Protein AF-A0A838IKC4-F1 (afdb_monomer)

Mean predicted aligned error: 15.36 Å

Solvent-accessible surface area (backbone atoms only — 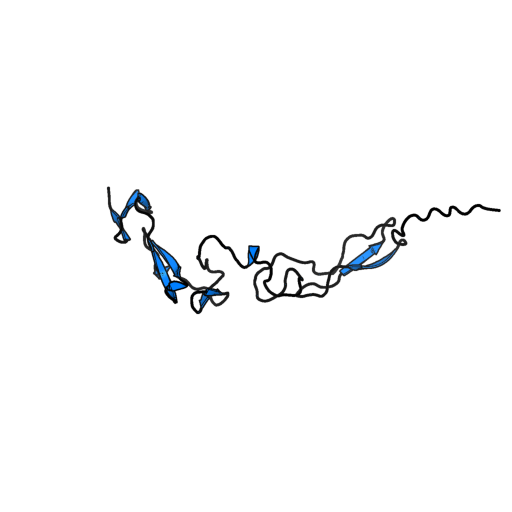not comparable to full-atom values): 8363 Å² total; per-residue (Å²): 136,81,83,73,84,83,68,91,71,73,85,56,44,57,74,71,40,73,45,80,33,80,44,72,32,56,70,20,31,56,13,41,20,43,19,53,94,32,36,74,51,68,67,44,90,36,39,68,65,38,80,46,80,53,77,76,47,14,38,49,37,79,72,46,55,41,66,51,51,74,68,59,44,72,80,86,59,73,59,45,80,55,71,19,10,73,53,96,24,37,72,42,81,53,78,59,41,78,32,64,87,43,48,46,75,20,20,47,31,28,48,29,53,90,72,60,37,72,38,63,47,66,56,57,78,68,42,77,31,94,80,86,26,26,22,44,100,80,53,44,69,45,84,129

Sequence (144 aa):
MVIEDDTPTDPLCEEGDTRPCGTEVGECELGQQSCIEGAWGSCEGGISPQPELCNGLDDSCSGEADDDVTLCADLSSSVCNGVLACVEGQCVRSEPLDCSHLDSPCSAGLCSDKAEACVAAVRADGEACDDDDFCTIDTFCEAG

Radius of gyration: 27.54 Å; Cα contacts (8 Å, |Δi|>4): 297; chains: 1; bounding box: 61×41×81 Å

Secondary structure (DSSP, 8-state):
-----------PPPTT-EEEES--STT-B-EEEEEETTEE---BSSB-------SSS-SS-SSSTT--HHHH--TTS----SSSEEETTEEESSS---GGGG-BTTEEEEEETTTTEEEEEEPPTT-B-TTSSEE-TTSSEE--

pLDDT: mean 74.12, std 14.87, range [43.5, 96.38]

Structure (mmCIF, N/CA/C/O backbone):
data_AF-A0A838IKC4-F1
#
_entry.id   AF-A0A838IKC4-F1
#
loop_
_atom_site.group_PDB
_atom_site.id
_atom_site.type_symbol
_atom_site.label_atom_id
_atom_site.label_alt_id
_atom_site.label_comp_id
_atom_site.label_asym_id
_atom_site.label_entity_id
_atom_site.label_seq_id
_atom_site.pdbx_PDB_ins_code
_atom_site.Cartn_x
_atom_site.Cartn_y
_atom_site.Cartn_z
_atom_site.occupancy
_atom_site.B_iso_or_equiv
_atom_site.auth_seq_id
_atom_site.auth_comp_id
_atom_site.auth_asym_id
_atom_site.auth_atom_id
_atom_site.pdbx_PDB_model_num
ATOM 1 N N . MET A 1 1 ? -27.841 25.064 50.532 1.00 43.50 1 MET A N 1
ATOM 2 C CA . MET A 1 1 ? -27.884 25.307 49.080 1.00 43.50 1 MET A CA 1
ATOM 3 C C . MET A 1 1 ? -26.451 25.188 48.610 1.00 43.50 1 MET A C 1
ATOM 5 O O . MET A 1 1 ? -25.712 26.159 48.685 1.00 43.50 1 MET A O 1
ATOM 9 N N . VAL A 1 2 ? -26.021 23.957 48.343 1.00 46.97 2 VAL A N 1
ATOM 10 C CA . VAL A 1 2 ? -24.731 23.725 47.694 1.00 46.97 2 VAL A CA 1
ATOM 11 C C . VAL A 1 2 ? -24.954 24.040 46.221 1.00 46.97 2 VAL A C 1
ATOM 13 O O . VAL A 1 2 ? -25.936 23.588 45.639 1.00 46.97 2 VAL A O 1
ATOM 16 N N . ILE A 1 3 ? -24.144 24.949 45.693 1.00 56.81 3 ILE A N 1
ATOM 17 C CA . ILE A 1 3 ? -24.045 25.202 44.262 1.00 56.81 3 ILE A CA 1
ATOM 18 C C . ILE A 1 3 ? -23.144 24.057 43.804 1.00 56.81 3 ILE A C 1
ATOM 20 O O . ILE A 1 3 ? -21.942 24.100 44.061 1.00 56.81 3 ILE A O 1
ATOM 24 N N . GLU A 1 4 ? -23.739 22.970 43.322 1.00 53.75 4 GLU A N 1
ATOM 25 C CA . GLU A 1 4 ? -22.964 21.923 42.663 1.00 53.75 4 GLU A CA 1
ATOM 26 C C . GLU A 1 4 ? -22.518 22.510 41.325 1.00 53.75 4 GLU A C 1
ATOM 28 O O . GLU A 1 4 ? -23.296 23.156 40.625 1.00 53.75 4 GLU A O 1
ATOM 33 N N . ASP A 1 5 ? -21.214 22.438 41.095 1.00 54.38 5 ASP A N 1
ATOM 34 C CA . ASP A 1 5 ? -20.483 23.063 40.003 1.00 54.38 5 ASP A CA 1
ATOM 35 C C . ASP A 1 5 ? -20.935 22.457 38.664 1.00 54.38 5 ASP A C 1
ATOM 37 O O . ASP A 1 5 ? -20.351 21.507 38.160 1.00 54.38 5 ASP A O 1
ATOM 41 N N . ASP A 1 6 ? -22.028 22.989 38.112 1.00 60.69 6 ASP A N 1
AT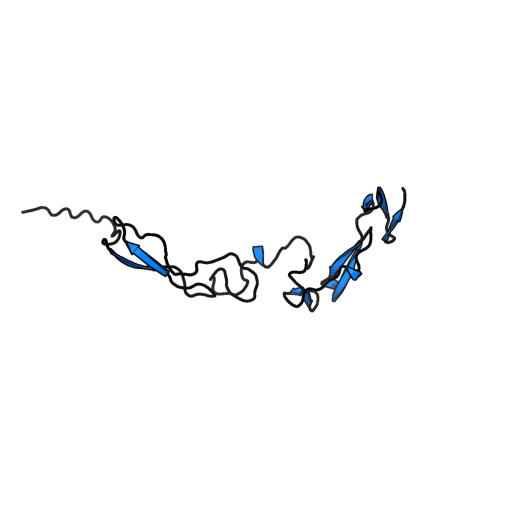OM 42 C CA . ASP A 1 6 ? -22.472 22.786 36.731 1.00 60.69 6 ASP A CA 1
ATOM 43 C C . ASP A 1 6 ? -21.498 23.506 35.778 1.00 60.69 6 ASP A C 1
ATOM 45 O O . ASP A 1 6 ? -21.836 24.494 35.116 1.00 60.69 6 ASP A O 1
ATOM 49 N N . THR A 1 7 ? -20.251 23.039 35.712 1.00 54.28 7 THR A N 1
ATOM 50 C CA . THR A 1 7 ? -19.428 23.258 34.526 1.00 54.28 7 THR A CA 1
ATOM 51 C C . THR A 1 7 ? -19.719 22.117 33.544 1.00 54.28 7 THR A C 1
ATOM 53 O O . THR A 1 7 ? -19.401 20.964 33.823 1.00 54.28 7 THR A O 1
ATOM 56 N N . PRO A 1 8 ? -20.350 22.380 32.381 1.00 60.25 8 PRO A N 1
ATOM 57 C CA . PRO A 1 8 ? -20.515 21.380 31.331 1.00 60.25 8 PRO A CA 1
ATOM 58 C C . PRO A 1 8 ? -19.171 21.193 30.613 1.00 60.25 8 PRO A C 1
ATOM 60 O O . PRO A 1 8 ? -18.986 21.626 29.476 1.00 60.25 8 PRO A O 1
ATOM 63 N N . THR A 1 9 ? -18.188 20.618 31.303 1.00 54.62 9 THR A N 1
ATOM 64 C CA . THR A 1 9 ? -16.935 20.169 30.698 1.00 54.62 9 THR A CA 1
ATOM 65 C C . THR A 1 9 ? -17.171 18.771 30.148 1.00 54.62 9 THR A C 1
ATOM 67 O O . THR A 1 9 ? -17.190 17.808 30.904 1.00 54.62 9 THR A O 1
ATOM 70 N N . ASP A 1 10 ? -17.466 18.735 28.848 1.00 54.41 10 ASP A N 1
ATOM 71 C CA . ASP A 1 10 ? -17.277 17.641 27.885 1.00 54.41 10 ASP A CA 1
ATOM 72 C C . ASP A 1 10 ? -16.866 16.286 28.510 1.00 54.41 10 ASP A C 1
ATOM 74 O O . ASP A 1 10 ? -15.768 16.218 29.069 1.00 54.41 10 ASP A O 1
ATOM 78 N N . PRO A 1 11 ? -17.698 15.220 28.455 1.00 61.47 11 PRO A N 1
ATOM 79 C CA . PRO A 1 11 ? -17.413 13.954 29.125 1.00 61.47 11 PRO A CA 1
ATOM 80 C C . PRO A 1 11 ? -16.274 13.208 28.417 1.00 61.47 11 PRO A C 1
ATOM 82 O O . PRO A 1 11 ? -16.460 12.278 27.633 1.00 61.47 11 PRO A O 1
ATOM 85 N N . LEU A 1 12 ? -15.061 13.640 28.732 1.00 74.06 12 LEU A N 1
ATOM 86 C CA . LEU A 1 12 ? -13.905 12.788 28.918 1.00 74.06 12 LEU A CA 1
ATOM 87 C C . LEU A 1 12 ? -14.331 11.676 29.904 1.00 74.06 12 LEU A C 1
ATOM 89 O O . LEU A 1 12 ? -14.943 11.956 30.931 1.00 74.06 12 LEU A O 1
ATOM 93 N N . CYS A 1 13 ? -14.165 10.428 29.476 1.00 86.75 13 CYS A N 1
ATOM 94 C CA . CYS A 1 13 ? -14.808 9.205 29.984 1.00 86.75 13 CYS A CA 1
ATOM 95 C C . CYS A 1 13 ? -14.659 8.943 31.499 1.00 86.75 13 CYS A C 1
ATOM 97 O O . CYS A 1 13 ? -13.812 9.552 32.154 1.00 86.75 13 CYS A O 1
ATOM 99 N N . GLU A 1 14 ? -15.447 8.016 32.072 1.00 89.31 14 GLU A N 1
ATOM 100 C CA . GLU A 1 14 ? -15.269 7.610 33.476 1.00 89.31 14 GLU A CA 1
ATOM 101 C C . GLU A 1 14 ? -14.130 6.589 33.619 1.00 89.31 14 GLU A C 1
ATOM 103 O O . GLU A 1 14 ? -13.940 5.724 32.767 1.00 89.31 14 GLU A O 1
ATOM 108 N N . GLU A 1 15 ? -13.354 6.678 34.706 1.00 88.88 15 GLU A N 1
ATOM 109 C CA . GLU A 1 15 ? -12.198 5.802 34.944 1.00 88.88 15 GLU A CA 1
ATOM 110 C C . GLU A 1 15 ? -12.589 4.317 34.901 1.00 88.88 15 GLU A C 1
ATOM 112 O O . GLU A 1 15 ? -13.442 3.859 35.667 1.00 88.88 15 GLU A O 1
ATOM 117 N N . GLY A 1 16 ? -11.918 3.549 34.038 1.00 88.50 16 GLY A N 1
ATOM 118 C CA . GLY A 1 16 ? -12.207 2.130 33.833 1.00 88.50 16 GLY A CA 1
ATOM 119 C C . GLY A 1 16 ? -13.333 1.832 32.837 1.00 88.50 16 GLY A C 1
ATOM 120 O O . GLY A 1 16 ? -13.573 0.655 32.555 1.00 88.50 16 GLY A O 1
ATOM 121 N N . ASP A 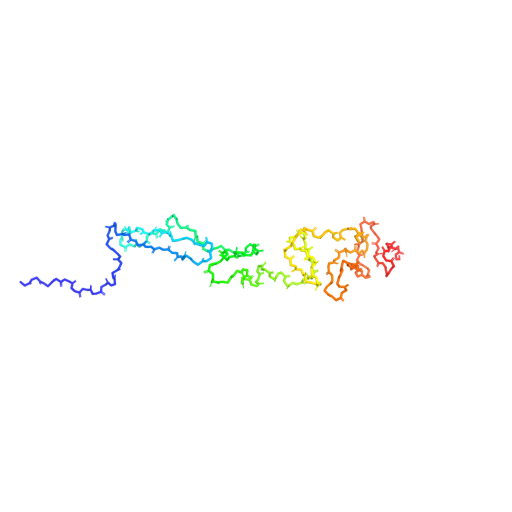1 17 ? -13.983 2.849 32.261 1.00 93.44 17 ASP A N 1
ATOM 122 C CA . ASP A 1 17 ? -14.871 2.649 31.117 1.00 93.44 17 ASP A CA 1
ATOM 123 C C . ASP A 1 17 ? -14.109 2.024 29.947 1.00 93.44 17 ASP A C 1
ATOM 125 O O . ASP A 1 17 ? -12.922 2.284 29.731 1.00 93.44 17 ASP A O 1
ATOM 129 N N . THR A 1 18 ? -14.817 1.224 29.148 1.00 94.12 18 THR A N 1
ATOM 130 C CA . THR A 1 18 ? -14.280 0.638 27.917 1.00 94.12 18 THR A CA 1
ATOM 131 C C . THR A 1 18 ? -15.163 0.975 26.727 1.00 94.12 18 THR A C 1
ATOM 133 O O . THR A 1 18 ? -16.387 1.071 26.844 1.00 94.12 18 THR A O 1
ATOM 136 N N . ARG A 1 19 ? -14.546 1.142 25.557 1.00 93.50 19 ARG A N 1
ATOM 137 C CA . ARG A 1 19 ? -15.266 1.320 24.291 1.00 93.50 19 ARG A CA 1
ATOM 138 C C . ARG A 1 19 ? -14.547 0.629 23.133 1.00 93.50 19 ARG A C 1
ATOM 140 O O . ARG A 1 19 ? -13.324 0.479 23.200 1.00 93.50 19 ARG A O 1
ATOM 147 N N . PRO A 1 20 ? -15.267 0.246 22.065 1.00 94.88 20 PRO A N 1
ATOM 148 C CA . PRO A 1 20 ? -14.629 -0.208 20.837 1.00 94.88 20 PRO A CA 1
ATOM 149 C C . PRO A 1 20 ? -13.859 0.934 20.160 1.00 94.88 20 PRO A C 1
ATOM 151 O O . PRO A 1 20 ? -14.217 2.109 20.282 1.00 94.88 20 PRO A O 1
ATOM 154 N N . CYS A 1 21 ? -12.810 0.579 19.430 1.00 94.06 21 CYS A N 1
ATOM 155 C CA . CYS A 1 21 ? -11.987 1.487 18.635 1.00 94.06 21 CYS A CA 1
ATOM 156 C C . CYS A 1 21 ? -11.534 0.799 17.343 1.00 94.06 21 CYS A C 1
ATOM 158 O O . CYS A 1 21 ? -11.465 -0.425 17.291 1.00 94.06 21 CYS A O 1
ATOM 160 N N . GLY A 1 22 ? -11.199 1.581 16.315 1.00 92.31 22 GLY A N 1
ATOM 161 C CA . GLY A 1 22 ? -10.847 1.051 14.993 1.00 92.31 22 GLY A CA 1
ATOM 162 C C . GLY A 1 22 ? -12.066 0.858 14.086 1.00 92.31 22 GLY A C 1
ATOM 163 O O . GLY A 1 22 ? -13.074 1.549 14.247 1.00 92.31 22 GLY A O 1
ATOM 164 N N . THR A 1 23 ? -11.953 -0.058 13.124 1.00 94.00 23 THR A N 1
ATOM 165 C CA . THR A 1 23 ? -12.976 -0.395 12.121 1.00 94.00 23 THR A CA 1
ATOM 166 C C . THR A 1 23 ? -12.978 -1.910 11.869 1.00 94.00 23 THR A C 1
ATOM 168 O O . THR A 1 23 ? -11.986 -2.564 12.162 1.00 94.00 23 THR A O 1
ATOM 171 N N . GLU A 1 24 ? -14.081 -2.462 11.359 1.00 94.31 24 GLU A N 1
ATOM 172 C CA . GLU A 1 24 ? -14.192 -3.871 10.901 1.00 94.31 24 GLU A CA 1
ATOM 173 C C . GLU A 1 24 ? -14.314 -3.948 9.373 1.00 94.31 24 GLU A C 1
ATOM 175 O O . GLU A 1 24 ? -14.940 -4.849 8.816 1.00 94.31 24 GLU A O 1
ATOM 180 N N . VAL A 1 25 ? -13.834 -2.909 8.696 1.00 95.06 25 VAL A N 1
ATOM 181 C CA . VAL A 1 25 ? -13.831 -2.815 7.240 1.00 95.06 25 VAL A CA 1
ATOM 182 C C . VAL A 1 25 ? -12.534 -3.436 6.730 1.00 95.06 25 VAL A C 1
ATOM 184 O O . VAL A 1 25 ? -11.476 -3.163 7.293 1.00 95.06 25 VAL A O 1
ATOM 187 N N . GLY A 1 26 ? -12.626 -4.274 5.698 1.00 93.00 26 GLY A N 1
ATOM 188 C CA . GLY A 1 26 ? -11.460 -4.944 5.130 1.00 93.00 26 GLY A CA 1
ATOM 189 C C . GLY A 1 26 ? -10.799 -5.912 6.109 1.00 93.00 26 GLY A C 1
ATOM 190 O O . GLY A 1 26 ? -11.478 -6.725 6.739 1.00 93.00 26 GLY A O 1
ATOM 191 N N . GLU A 1 27 ? -9.479 -5.799 6.237 1.00 94.31 27 GLU A N 1
ATOM 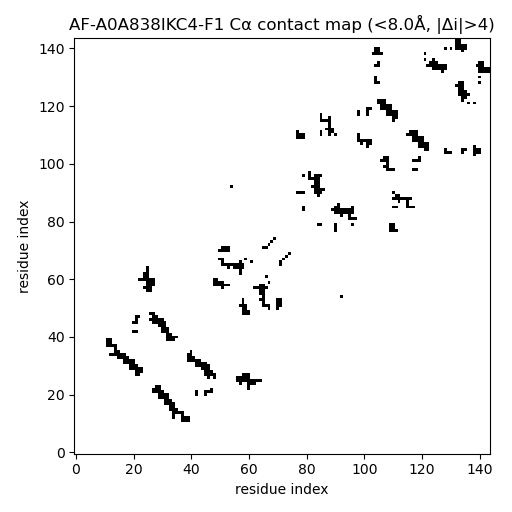192 C CA . GLU A 1 27 ? -8.648 -6.619 7.130 1.00 94.31 27 GLU A CA 1
ATOM 193 C C . GLU A 1 27 ? -8.515 -6.032 8.545 1.00 94.31 27 GLU A C 1
ATOM 195 O O . GLU A 1 27 ? -7.835 -6.602 9.403 1.00 94.31 27 GLU A O 1
ATOM 200 N N . CYS A 1 28 ? -9.152 -4.890 8.820 1.00 95.69 28 CYS A N 1
ATOM 201 C CA . CYS A 1 28 ? -9.153 -4.320 10.159 1.00 95.69 28 CYS A CA 1
ATOM 202 C C . CYS A 1 28 ? -10.070 -5.078 11.118 1.00 95.69 28 CYS A C 1
ATOM 204 O O . CYS A 1 28 ? -11.139 -5.574 10.764 1.00 95.69 28 CYS A O 1
ATOM 206 N N . GLU A 1 29 ? -9.683 -5.053 12.391 1.00 96.00 29 GLU A N 1
ATOM 207 C CA . GLU A 1 29 ? -10.459 -5.603 13.497 1.00 96.00 29 GLU A CA 1
ATOM 208 C C . GLU A 1 29 ? -10.660 -4.535 14.573 1.00 96.00 29 GLU A C 1
ATOM 210 O O . GLU A 1 29 ? -9.750 -3.751 14.875 1.00 96.00 29 GLU A O 1
ATOM 215 N N . LEU A 1 30 ? -11.835 -4.533 15.209 1.00 95.75 30 LEU A N 1
ATOM 216 C CA . LEU A 1 30 ? -12.079 -3.665 16.358 1.00 95.75 30 LEU A CA 1
ATOM 217 C C . LEU A 1 30 ? -11.176 -4.044 17.529 1.00 95.75 30 LEU A C 1
ATOM 219 O O . LEU A 1 30 ? -11.132 -5.191 17.970 1.00 95.75 30 LEU A O 1
ATOM 223 N N . GLY A 1 31 ? -10.531 -3.031 18.094 1.00 95.94 31 GLY A N 1
ATOM 224 C CA . GLY A 1 31 ? -9.889 -3.119 19.395 1.00 95.94 31 GLY A CA 1
ATOM 225 C C . GLY A 1 31 ? -10.774 -2.563 20.505 1.00 95.94 31 GLY A C 1
ATOM 226 O O . GLY A 1 31 ? -11.928 -2.169 20.301 1.00 95.94 31 GLY A O 1
ATOM 227 N N . GLN A 1 32 ? -10.196 -2.463 21.697 1.00 96.38 32 GLN A N 1
ATOM 228 C CA . GLN A 1 32 ? -10.807 -1.825 22.854 1.00 96.38 32 GLN A CA 1
ATOM 229 C C . GLN A 1 32 ? -9.902 -0.716 23.401 1.00 96.38 32 GLN A C 1
ATOM 231 O O . GLN A 1 32 ? -8.687 -0.873 23.500 1.00 96.38 32 GLN A O 1
ATOM 236 N N . GLN A 1 33 ? -10.504 0.415 23.760 1.00 95.81 33 GLN A N 1
ATOM 237 C CA . GLN A 1 33 ? -9.863 1.477 24.534 1.00 95.81 33 GLN A CA 1
ATOM 238 C C . GLN A 1 33 ? -10.395 1.449 25.959 1.00 95.81 33 GLN A C 1
ATOM 240 O O . GLN A 1 33 ? -11.603 1.314 26.158 1.00 95.81 33 GLN A O 1
ATOM 245 N N . SER A 1 34 ? -9.499 1.645 26.922 1.00 94.62 34 SER A N 1
ATOM 246 C CA . SER A 1 34 ? -9.847 1.875 28.325 1.00 94.62 34 SER A CA 1
ATOM 247 C C . SER A 1 34 ? -9.707 3.354 28.664 1.00 94.62 34 SER A C 1
ATOM 249 O O . SER A 1 34 ? -8.805 4.025 28.154 1.00 94.62 34 SER A O 1
ATOM 251 N N . CYS A 1 35 ? -10.589 3.862 29.515 1.00 93.69 35 CYS A N 1
ATOM 252 C CA . CYS A 1 35 ? -10.466 5.203 30.058 1.00 93.69 35 CYS A CA 1
ATOM 253 C C . CYS A 1 35 ? -9.455 5.226 31.204 1.00 93.69 35 CYS A C 1
ATOM 255 O O . CYS A 1 35 ? -9.614 4.486 32.177 1.00 93.69 35 CYS A O 1
ATOM 257 N N . ILE A 1 36 ? -8.432 6.068 31.070 1.00 91.25 36 ILE A N 1
ATOM 258 C CA . ILE A 1 36 ? -7.359 6.249 32.046 1.00 91.25 36 ILE A CA 1
ATOM 259 C C . ILE A 1 36 ? -7.185 7.751 32.267 1.00 91.25 36 ILE A C 1
ATOM 261 O O . ILE A 1 36 ? -6.921 8.503 31.327 1.00 91.25 36 ILE A O 1
ATOM 265 N N . GLU A 1 37 ? -7.356 8.192 33.510 1.00 88.25 37 GLU A N 1
ATOM 266 C CA . GLU A 1 37 ? -7.269 9.595 33.930 1.00 88.25 37 GLU A CA 1
ATOM 267 C C . GLU A 1 37 ? -8.229 10.517 33.151 1.00 88.25 37 GLU A C 1
ATOM 269 O O . GLU A 1 37 ? -7.913 11.664 32.831 1.00 88.25 37 GLU A O 1
ATOM 274 N N . GLY A 1 38 ? -9.421 10.000 32.833 1.00 88.62 38 GLY A N 1
ATOM 275 C CA . GLY A 1 38 ? -10.454 10.703 32.066 1.00 88.62 38 GLY A CA 1
ATOM 276 C C . GLY A 1 38 ? -10.225 10.717 30.550 1.00 88.62 38 GLY A C 1
ATOM 277 O O . GLY A 1 38 ? -11.061 11.220 29.809 1.00 88.62 38 GLY A O 1
ATOM 278 N N . ALA A 1 39 ? -9.130 10.158 30.034 1.00 90.81 39 ALA A N 1
ATOM 279 C CA . ALA A 1 39 ? -8.874 10.091 28.597 1.00 90.81 39 ALA A CA 1
ATOM 280 C C . ALA A 1 39 ? -8.928 8.651 28.077 1.00 90.81 39 ALA A C 1
ATOM 282 O O . ALA A 1 39 ? -8.496 7.708 28.734 1.00 90.81 39 ALA A O 1
ATOM 283 N N . TRP A 1 40 ? -9.420 8.478 26.851 1.00 91.50 40 TRP A N 1
ATOM 284 C CA . TRP A 1 40 ? -9.344 7.189 26.170 1.00 91.50 40 TRP A CA 1
ATOM 285 C C . TRP A 1 40 ? -7.892 6.865 25.814 1.00 91.50 40 TRP A C 1
ATOM 287 O O . TRP A 1 40 ? -7.237 7.642 25.117 1.00 91.50 40 TRP A O 1
ATOM 297 N N . GLY A 1 41 ? -7.408 5.714 26.282 1.00 91.94 41 GLY A N 1
ATOM 298 C CA . GLY A 1 41 ? -6.059 5.219 26.017 1.00 91.94 41 GLY A CA 1
ATOM 299 C C . GLY A 1 41 ? -5.844 4.728 24.581 1.00 91.94 41 GLY A C 1
ATOM 300 O O . GLY A 1 41 ? -6.629 4.992 23.668 1.00 91.94 41 GLY A O 1
ATOM 301 N N . SER A 1 42 ? -4.757 3.988 24.361 1.00 93.12 42 SER A N 1
ATOM 302 C CA . SER A 1 42 ? -4.486 3.331 23.077 1.00 93.12 42 SER A CA 1
ATOM 303 C C . SER A 1 42 ? -5.547 2.285 22.739 1.00 93.12 42 SER A C 1
ATOM 305 O O . SER A 1 42 ? -6.122 1.664 23.628 1.00 93.12 42 SER A O 1
ATOM 307 N N . CYS A 1 43 ? -5.798 2.095 21.444 1.00 94.62 43 CYS A N 1
ATOM 308 C CA . CYS A 1 43 ? -6.631 1.001 20.962 1.00 94.62 43 CYS A CA 1
ATOM 309 C C . CYS A 1 43 ? -5.840 -0.306 21.065 1.00 94.62 43 CYS A C 1
ATOM 311 O O . CYS A 1 43 ? -4.810 -0.447 20.407 1.00 94.62 43 CYS A O 1
ATOM 313 N N . GLU A 1 44 ? -6.283 -1.230 21.913 1.00 95.31 44 GLU A N 1
ATOM 314 C CA . GLU A 1 44 ? -5.612 -2.510 22.139 1.00 95.31 44 GLU A CA 1
ATOM 315 C C . GLU A 1 44 ? -6.413 -3.664 21.534 1.00 95.31 44 GLU A C 1
ATOM 317 O O . GLU A 1 44 ? -7.641 -3.684 21.591 1.00 95.31 44 GLU A O 1
ATOM 322 N N . GLY A 1 45 ? -5.709 -4.641 20.962 1.00 93.88 45 GLY A N 1
ATOM 323 C CA . GLY A 1 45 ? -6.311 -5.870 20.437 1.00 93.88 45 GLY A CA 1
ATOM 324 C C . GLY A 1 45 ? -7.008 -5.750 19.080 1.00 93.88 45 GLY A C 1
ATOM 325 O O . GLY A 1 45 ? -7.495 -6.764 18.602 1.00 93.88 45 GLY A O 1
ATOM 326 N N . GLY A 1 46 ? -7.036 -4.563 18.467 1.00 94.00 46 GLY A N 1
ATOM 327 C CA . GLY A 1 46 ? -7.530 -4.365 17.101 1.00 94.00 46 GLY A CA 1
ATOM 328 C C . GLY A 1 46 ? -6.409 -4.364 16.064 1.00 94.00 46 GLY A C 1
ATOM 329 O O . GLY A 1 46 ? -5.254 -4.064 16.387 1.00 94.00 46 GLY A O 1
ATOM 330 N N . ILE A 1 47 ? -6.764 -4.648 14.812 1.00 94.56 47 ILE A N 1
ATOM 331 C CA . ILE A 1 47 ? -5.893 -4.456 13.649 1.00 94.56 47 ILE A CA 1
ATOM 332 C C . ILE A 1 47 ? -6.202 -3.072 13.086 1.00 94.56 47 ILE A C 1
ATOM 334 O O . ILE A 1 47 ? -7.328 -2.797 12.677 1.00 94.56 47 ILE A O 1
ATOM 338 N N . SER A 1 48 ? -5.222 -2.170 13.131 1.00 90.75 48 SER A N 1
ATOM 339 C CA . SER A 1 48 ? -5.380 -0.812 12.609 1.00 90.75 48 SER A CA 1
ATOM 340 C C . SER A 1 48 ? -5.117 -0.760 11.104 1.00 90.75 48 SER A C 1
ATOM 342 O O . SER A 1 48 ? -4.250 -1.514 10.653 1.00 90.75 48 SER A O 1
ATOM 344 N N . PRO A 1 49 ? -5.718 0.206 10.381 1.00 92.75 49 PRO A N 1
ATOM 345 C CA . PRO A 1 49 ? -5.422 0.463 8.975 1.00 92.75 49 PRO A CA 1
ATOM 346 C C . PRO A 1 49 ? -3.922 0.470 8.695 1.00 92.75 49 PRO A C 1
ATOM 348 O O . PRO A 1 49 ? -3.162 1.160 9.387 1.00 92.75 49 PRO A O 1
ATOM 351 N N . GLN A 1 50 ? -3.503 -0.314 7.712 1.00 88.75 50 GLN A N 1
ATOM 352 C CA . GLN A 1 50 ? -2.142 -0.357 7.200 1.00 88.75 50 GLN A CA 1
ATOM 353 C C . GLN A 1 50 ? -2.098 0.241 5.789 1.00 88.75 50 GLN A C 1
ATOM 355 O O . GLN A 1 50 ? -3.117 0.324 5.112 1.00 88.75 50 GLN A O 1
ATOM 360 N N . PRO A 1 51 ? -0.922 0.688 5.325 1.00 85.06 51 PRO A N 1
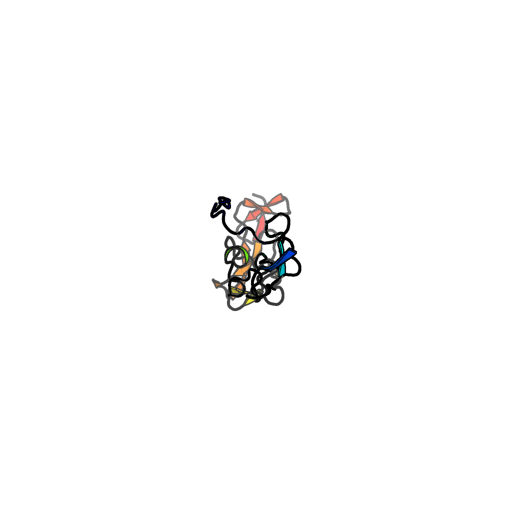ATOM 361 C CA . PRO A 1 51 ? -0.722 0.956 3.907 1.00 85.06 51 PRO A CA 1
ATOM 362 C C . PRO A 1 51 ? -1.096 -0.281 3.079 1.00 85.06 51 PRO A C 1
ATOM 364 O O . PRO A 1 51 ? -0.701 -1.386 3.455 1.00 85.06 51 PRO A O 1
ATOM 367 N N . GLU A 1 52 ? -1.796 -0.087 1.960 1.00 84.88 52 GLU A N 1
ATOM 368 C CA . GLU A 1 52 ? -2.142 -1.172 1.036 1.00 84.88 52 GLU A CA 1
ATOM 369 C C . GLU A 1 52 ? -0.900 -1.984 0.647 1.00 84.88 52 GLU A C 1
ATOM 371 O O . GLU A 1 52 ? 0.090 -1.452 0.128 1.00 84.88 52 GLU A O 1
ATOM 376 N N . LEU A 1 53 ? -0.948 -3.297 0.892 1.00 79.94 53 LEU A N 1
ATOM 377 C CA . LEU A 1 53 ? 0.046 -4.249 0.388 1.00 79.94 53 LEU A CA 1
ATOM 378 C C . LEU A 1 53 ? -0.276 -4.664 -1.049 1.00 79.94 53 LEU A C 1
ATOM 380 O O . LEU A 1 53 ? 0.537 -5.332 -1.709 1.00 79.94 53 LEU A O 1
ATOM 384 N N . CYS A 1 54 ? -1.444 -4.225 -1.525 1.00 75.75 54 CYS A N 1
ATOM 385 C CA . CYS A 1 54 ? -1.983 -4.459 -2.843 1.00 75.75 54 CYS A CA 1
ATOM 386 C C . CYS A 1 54 ? -2.108 -5.966 -3.114 1.00 75.75 54 CYS A C 1
ATOM 388 O O . CYS A 1 54 ? -1.593 -6.486 -4.110 1.00 75.75 54 CYS A O 1
ATOM 390 N N . ASN A 1 55 ? -2.648 -6.679 -2.128 1.00 73.00 55 ASN A N 1
ATOM 391 C CA . ASN A 1 55 ? -2.759 -8.132 -2.042 1.00 73.00 55 ASN A CA 1
ATOM 392 C C . ASN A 1 55 ? -4.183 -8.621 -2.393 1.00 73.00 55 ASN A C 1
ATOM 394 O O . ASN A 1 55 ? -4.466 -9.812 -2.233 1.00 73.00 55 ASN A O 1
ATOM 398 N N . GLY A 1 56 ? -5.053 -7.735 -2.895 1.00 74.94 56 GLY A N 1
ATOM 399 C CA . GLY A 1 56 ? -6.464 -8.004 -3.165 1.00 74.94 56 GLY A CA 1
ATOM 400 C C . GLY A 1 56 ? -7.343 -7.980 -1.913 1.00 74.94 56 GLY A C 1
ATOM 401 O O . GLY A 1 56 ? -8.509 -8.378 -1.985 1.00 74.94 56 GLY A O 1
ATOM 402 N N . LEU A 1 57 ? -6.782 -7.561 -0.780 1.00 85.81 57 LEU A N 1
ATOM 403 C CA . LEU A 1 57 ? -7.477 -7.286 0.467 1.00 85.81 57 LEU A CA 1
ATOM 404 C C . LEU A 1 57 ? -7.524 -5.766 0.674 1.00 85.81 57 LEU A C 1
ATOM 406 O O . LEU A 1 57 ? -6.913 -5.002 -0.062 1.00 85.81 57 LEU A O 1
ATOM 410 N N . ASP A 1 58 ? -8.321 -5.335 1.641 1.00 90.75 58 ASP A N 1
ATOM 411 C CA . ASP A 1 58 ? -8.452 -3.930 2.027 1.00 90.75 58 ASP A CA 1
ATOM 412 C C . ASP A 1 58 ? -7.646 -3.735 3.318 1.00 90.75 58 ASP A C 1
ATOM 414 O O . ASP A 1 58 ? -8.170 -3.887 4.428 1.00 90.75 58 ASP A O 1
ATOM 418 N N . ASP A 1 59 ? -6.333 -3.521 3.164 1.00 89.25 59 ASP A N 1
ATOM 419 C CA . ASP A 1 59 ? -5.400 -3.379 4.290 1.00 89.25 59 ASP A CA 1
ATOM 420 C C . ASP A 1 59 ? -5.536 -1.992 4.954 1.00 89.25 59 ASP A C 1
ATOM 422 O O . ASP A 1 59 ? -5.251 -1.836 6.147 1.00 89.25 59 ASP A O 1
ATOM 426 N N . SER A 1 60 ? -5.977 -0.982 4.196 1.00 90.94 60 SER A N 1
ATOM 427 C CA . SER A 1 60 ? -6.209 0.392 4.660 1.00 90.94 60 SER A CA 1
ATOM 428 C C . SER A 1 60 ? -7.600 0.611 5.254 1.00 90.94 60 SER A C 1
ATOM 430 O O . SER A 1 60 ? -7.855 1.633 5.904 1.00 90.94 60 SER A O 1
ATOM 432 N N . CYS A 1 61 ? -8.471 -0.384 5.122 1.00 94.25 61 CYS A N 1
ATOM 433 C CA . CYS A 1 61 ? -9.793 -0.458 5.724 1.00 94.25 61 CYS A CA 1
ATOM 434 C C . CYS A 1 61 ? -10.716 0.678 5.268 1.00 94.25 61 CYS A C 1
ATOM 436 O O . CYS A 1 61 ? -11.497 1.237 6.055 1.00 94.25 61 CYS A O 1
ATOM 438 N N . SER A 1 62 ? -10.590 1.033 3.992 1.00 91.44 62 SER A N 1
ATOM 439 C CA . SER A 1 62 ? -11.347 2.068 3.290 1.00 91.44 62 SER A CA 1
ATOM 440 C C . SER A 1 62 ? -12.714 1.560 2.808 1.00 91.44 62 SER A C 1
ATOM 442 O O . SER A 1 62 ? -13.656 2.348 2.656 1.00 91.44 62 SER A O 1
ATOM 444 N N . GLY A 1 63 ? -12.855 0.240 2.644 1.00 90.94 63 GLY A N 1
ATOM 445 C CA . GLY A 1 63 ? -14.020 -0.455 2.099 1.00 90.94 63 GLY A CA 1
ATOM 446 C C . GLY A 1 63 ? -13.817 -0.988 0.685 1.00 90.94 63 GLY A C 1
ATOM 447 O O . GLY A 1 63 ? -14.708 -1.670 0.168 1.00 90.94 63 GLY A O 1
ATOM 448 N N . GLU A 1 64 ? -12.679 -0.694 0.067 1.00 89.00 64 GLU A N 1
ATOM 449 C CA . GLU A 1 64 ? -12.322 -1.127 -1.276 1.00 89.00 64 GLU A CA 1
ATOM 450 C C . GLU A 1 64 ? -10.928 -1.759 -1.232 1.00 89.00 64 GLU A C 1
ATOM 452 O O . GLU A 1 64 ? -9.991 -1.171 -0.713 1.00 89.00 64 GLU A O 1
ATOM 457 N N . ALA A 1 65 ? -10.790 -2.976 -1.760 1.00 87.06 65 ALA A N 1
ATOM 458 C CA . ALA A 1 65 ? -9.485 -3.628 -1.827 1.00 87.06 65 ALA A CA 1
ATOM 459 C C . ALA A 1 65 ? -8.548 -2.873 -2.782 1.00 87.06 65 ALA A C 1
ATOM 461 O O . ALA A 1 65 ? -8.971 -2.502 -3.884 1.00 87.06 65 ALA A O 1
ATOM 462 N N . ASP A 1 66 ? -7.282 -2.720 -2.384 1.00 76.50 66 ASP A N 1
ATOM 463 C CA . ASP A 1 66 ? -6.212 -2.087 -3.161 1.00 76.50 66 ASP A CA 1
ATOM 464 C C . ASP A 1 66 ? -6.535 -0.642 -3.640 1.00 76.50 66 ASP A C 1
ATOM 466 O O . ASP A 1 66 ? -6.127 -0.236 -4.736 1.00 76.50 66 ASP A O 1
ATOM 470 N N . ASP A 1 67 ? -7.288 0.149 -2.863 1.00 80.25 67 ASP A N 1
ATOM 471 C CA . ASP A 1 67 ? -7.783 1.473 -3.287 1.00 80.25 67 ASP A CA 1
ATOM 472 C C . ASP A 1 67 ? -6.775 2.621 -3.122 1.00 80.25 67 ASP A C 1
ATOM 474 O O . ASP A 1 67 ? -6.933 3.684 -3.739 1.00 80.25 67 ASP A O 1
ATOM 478 N N . ASP A 1 68 ? -5.699 2.416 -2.359 1.00 75.25 68 ASP A N 1
ATOM 479 C CA . ASP A 1 68 ? -4.608 3.383 -2.281 1.00 75.25 68 ASP A CA 1
ATOM 480 C C . ASP A 1 68 ? -3.768 3.340 -3.565 1.00 75.25 68 ASP A C 1
ATOM 482 O O . ASP A 1 68 ? -2.756 2.646 -3.707 1.00 75.25 68 ASP A O 1
ATOM 486 N N . VAL A 1 69 ? -4.202 4.156 -4.524 1.00 64.00 69 VAL A N 1
ATOM 487 C CA . VAL A 1 69 ? -3.574 4.327 -5.838 1.00 64.00 69 VAL A CA 1
ATOM 488 C C . VAL A 1 69 ? -2.108 4.766 -5.720 1.00 64.00 69 VAL A C 1
ATOM 490 O O . VAL A 1 69 ? -1.346 4.560 -6.654 1.00 64.00 69 VAL A O 1
ATOM 493 N N . THR A 1 70 ? -1.658 5.334 -4.598 1.00 62.84 70 THR A N 1
ATOM 494 C CA . THR A 1 70 ? -0.251 5.746 -4.446 1.00 62.84 70 THR A CA 1
ATOM 495 C C . THR A 1 70 ? 0.665 4.547 -4.207 1.00 62.84 70 THR A C 1
ATOM 497 O O . THR A 1 70 ? 1.810 4.557 -4.652 1.00 62.84 70 THR A O 1
ATOM 500 N N . LEU A 1 71 ? 0.166 3.519 -3.518 1.00 60.66 71 LEU A N 1
ATOM 501 C CA . LEU A 1 71 ? 0.903 2.292 -3.196 1.00 60.66 71 LEU A CA 1
ATOM 502 C C . LEU A 1 71 ? 0.666 1.191 -4.233 1.00 60.66 71 LEU A C 1
ATOM 504 O O . LEU A 1 71 ? 1.578 0.427 -4.551 1.00 60.66 71 LEU A O 1
ATOM 508 N N . CYS A 1 72 ? -0.545 1.132 -4.791 1.00 58.31 72 CYS A N 1
ATOM 509 C CA . CYS A 1 72 ? -0.926 0.129 -5.783 1.00 58.31 72 CYS A CA 1
ATOM 510 C C . CYS A 1 72 ? -0.700 0.578 -7.224 1.00 58.31 72 CYS A C 1
ATOM 512 O O . CYS A 1 72 ? -0.606 -0.263 -8.119 1.00 58.31 72 CYS A O 1
ATOM 514 N N . ALA A 1 73 ? -0.525 1.879 -7.452 1.00 60.06 73 ALA A N 1
ATOM 515 C CA . ALA A 1 73 ? -0.102 2.426 -8.728 1.00 60.06 73 ALA A CA 1
ATOM 516 C C . ALA A 1 73 ? 1.200 3.216 -8.544 1.00 60.06 73 ALA A C 1
ATOM 518 O O . ALA A 1 73 ? 1.214 4.447 -8.549 1.00 60.06 73 ALA A O 1
ATOM 519 N N . ASP A 1 74 ? 2.315 2.487 -8.440 1.00 49.78 74 ASP A N 1
ATOM 520 C CA . ASP A 1 74 ? 3.664 3.015 -8.669 1.00 49.78 74 ASP A CA 1
ATOM 521 C C . ASP A 1 74 ? 3.743 3.593 -10.101 1.00 49.78 74 ASP A C 1
ATOM 523 O O . ASP A 1 74 ? 4.144 2.965 -11.084 1.00 49.78 74 ASP A O 1
ATOM 527 N N . LEU A 1 75 ? 3.255 4.823 -10.232 1.00 50.81 75 LEU A N 1
ATOM 528 C CA . LEU A 1 75 ? 3.105 5.579 -11.461 1.00 50.81 75 LEU A CA 1
ATOM 529 C C . LEU A 1 75 ? 4.271 6.550 -11.579 1.00 50.81 75 LEU A C 1
ATOM 531 O O . LEU A 1 75 ? 4.139 7.754 -11.367 1.00 50.81 75 LEU A O 1
ATOM 535 N N . SER A 1 76 ? 5.412 6.020 -12.011 1.00 51.00 76 SER A N 1
ATOM 536 C CA . SER A 1 76 ? 6.323 6.816 -12.839 1.00 51.00 76 SER A CA 1
ATOM 537 C C . SER A 1 76 ? 7.140 6.016 -13.851 1.00 51.00 76 SER A C 1
ATOM 539 O O . SER A 1 76 ? 7.904 6.634 -14.589 1.00 51.00 76 SER A O 1
ATOM 541 N N . SER A 1 77 ? 7.020 4.692 -13.948 1.00 50.53 77 SER A N 1
ATOM 542 C CA . SER A 1 77 ? 7.608 3.917 -15.049 1.00 50.53 77 SER A CA 1
ATOM 543 C C . SER A 1 77 ? 7.018 2.518 -15.044 1.00 50.53 77 SER A C 1
ATOM 545 O O . SER A 1 77 ? 7.022 1.870 -14.007 1.00 50.53 77 SER A O 1
ATOM 547 N N . SER A 1 78 ? 6.542 2.076 -16.202 1.00 52.50 78 SER A N 1
ATOM 548 C CA . SER A 1 78 ? 5.935 0.786 -16.551 1.00 52.50 78 SER A CA 1
ATOM 549 C C . SER A 1 78 ? 6.796 -0.455 -16.251 1.00 52.50 78 SER A C 1
ATOM 551 O O . SER A 1 78 ? 6.989 -1.313 -17.109 1.00 52.50 78 SER A O 1
ATOM 553 N N . VAL A 1 79 ? 7.362 -0.565 -15.055 1.00 52.91 79 VAL A N 1
ATOM 554 C CA . VAL A 1 79 ? 8.260 -1.649 -14.678 1.00 52.91 79 VAL A CA 1
ATOM 555 C C . VAL A 1 79 ? 7.526 -2.545 -13.693 1.00 52.91 79 VAL A C 1
ATOM 557 O O . VAL A 1 79 ? 7.403 -2.239 -12.509 1.00 52.91 79 VAL A O 1
ATOM 560 N N . CYS A 1 80 ? 7.039 -3.681 -14.191 1.00 54.94 80 CYS A N 1
ATOM 561 C CA . CYS A 1 80 ? 6.633 -4.790 -13.340 1.00 54.94 80 CYS A CA 1
ATOM 562 C C . CYS A 1 80 ? 7.903 -5.332 -12.632 1.00 54.94 80 CYS A C 1
ATOM 564 O O . CYS A 1 80 ? 8.574 -6.224 -13.140 1.00 54.94 80 CYS A O 1
ATOM 566 N N . ASN A 1 81 ? 8.286 -4.757 -11.484 1.00 52.25 81 ASN A N 1
ATOM 567 C CA . ASN A 1 81 ? 9.518 -5.088 -10.744 1.00 52.25 81 ASN A CA 1
ATOM 568 C C . ASN A 1 81 ? 9.374 -6.365 -9.888 1.00 52.25 81 ASN A C 1
ATOM 570 O O . ASN A 1 81 ? 9.602 -6.345 -8.680 1.00 52.25 81 ASN A O 1
ATOM 574 N N . GLY A 1 82 ? 8.919 -7.473 -10.479 1.00 49.59 82 GLY A N 1
ATOM 575 C CA . GLY A 1 82 ? 8.838 -8.782 -9.806 1.00 49.59 82 GLY A CA 1
ATOM 576 C C . GLY A 1 82 ? 7.769 -8.920 -8.709 1.00 49.59 82 GLY A C 1
ATOM 577 O O . GLY A 1 82 ? 7.569 -10.017 -8.195 1.00 49.59 82 GLY A O 1
ATOM 578 N N . VAL A 1 83 ? 7.057 -7.842 -8.370 1.00 55.44 83 VAL A N 1
ATOM 579 C CA . VAL A 1 83 ? 5.876 -7.844 -7.483 1.00 55.44 83 VAL A CA 1
ATOM 580 C C . VAL A 1 83 ? 4.569 -7.938 -8.290 1.00 55.44 83 VAL A C 1
ATOM 582 O O . VAL A 1 83 ? 3.546 -8.370 -7.768 1.00 55.44 83 VAL A O 1
ATOM 585 N N . LEU A 1 84 ? 4.617 -7.577 -9.576 1.00 62.31 84 LEU A N 1
ATOM 586 C CA . LEU A 1 84 ? 3.509 -7.571 -10.535 1.00 62.31 84 LEU A CA 1
ATOM 587 C C . LEU A 1 84 ? 3.879 -8.444 -11.750 1.00 62.31 84 LEU A C 1
ATOM 589 O O . LEU A 1 84 ? 5.052 -8.575 -12.096 1.00 62.31 84 LEU A O 1
ATOM 593 N N . ALA A 1 85 ? 2.880 -9.004 -12.417 1.00 65.81 85 ALA A N 1
ATOM 594 C CA . ALA A 1 85 ? 2.963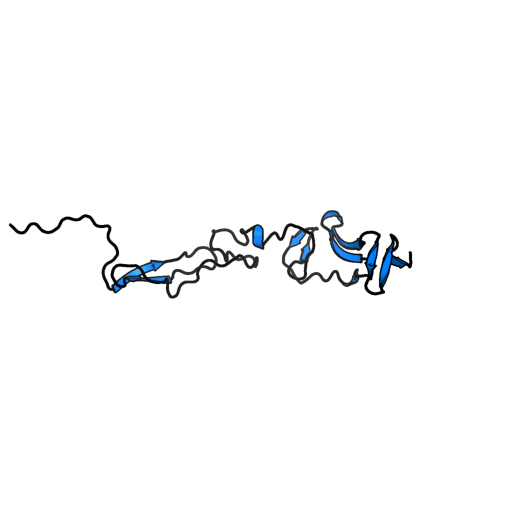 -9.778 -13.648 1.00 65.81 85 ALA A CA 1
ATOM 595 C C . ALA A 1 85 ? 2.245 -9.053 -14.800 1.00 65.81 85 ALA A C 1
ATOM 597 O O . ALA A 1 85 ? 1.269 -8.342 -14.591 1.00 65.81 85 ALA A O 1
ATOM 598 N N . CYS A 1 86 ? 2.709 -9.234 -16.035 1.00 63.28 86 CYS A N 1
ATOM 599 C CA . CYS A 1 86 ? 2.087 -8.627 -17.219 1.00 63.28 86 CYS A CA 1
ATOM 600 C C . CYS A 1 86 ? 0.923 -9.521 -17.682 1.00 63.28 86 CYS A C 1
ATOM 602 O O . CYS A 1 86 ? 1.157 -10.619 -18.191 1.00 63.28 86 CYS A O 1
ATOM 604 N N . VAL A 1 87 ? -0.324 -9.078 -17.509 1.00 65.00 87 VAL A N 1
ATOM 605 C CA . VAL A 1 87 ? -1.520 -9.760 -18.037 1.00 65.00 87 VAL A CA 1
ATOM 606 C C . VAL A 1 87 ? -2.289 -8.760 -18.884 1.00 65.00 87 VAL A C 1
ATOM 608 O O . VAL A 1 87 ? -2.623 -7.680 -18.409 1.00 65.00 87 VAL A O 1
ATOM 611 N N . GLU A 1 88 ? -2.521 -9.103 -20.154 1.00 60.34 88 GLU A N 1
ATOM 612 C CA . GLU A 1 88 ? -3.219 -8.233 -21.120 1.00 60.34 88 GLU A CA 1
ATOM 613 C C . GLU A 1 88 ? -2.606 -6.817 -21.196 1.00 60.34 88 GLU A C 1
ATOM 615 O O . GLU A 1 88 ? -3.301 -5.809 -21.279 1.00 60.34 88 GLU A O 1
ATOM 620 N N . GLY A 1 89 ? -1.270 -6.741 -21.118 1.00 55.09 89 GLY A N 1
ATOM 621 C CA . GLY A 1 89 ? -0.525 -5.483 -21.151 1.00 55.09 89 GLY A CA 1
ATOM 622 C C . GLY A 1 89 ? -0.558 -4.675 -19.845 1.00 55.09 89 GLY A C 1
ATOM 623 O O . GLY A 1 89 ? 0.143 -3.680 -19.713 1.00 55.09 89 GLY A O 1
ATOM 624 N N . GLN A 1 90 ? -1.307 -5.090 -18.832 1.00 61.19 90 GLN A N 1
ATOM 625 C CA . GLN A 1 90 ? -1.346 -4.394 -17.551 1.00 61.19 90 GLN A CA 1
ATOM 626 C C . GLN A 1 90 ? -0.430 -5.100 -16.547 1.00 61.19 90 GLN A C 1
ATOM 628 O O . GLN A 1 90 ? -0.425 -6.329 -16.460 1.00 61.19 90 GLN A O 1
ATOM 633 N N . CYS A 1 91 ? 0.346 -4.333 -15.774 1.00 65.44 91 CYS A N 1
ATOM 634 C CA . CYS A 1 91 ? 0.996 -4.883 -14.586 1.00 65.44 91 CYS A CA 1
ATOM 635 C C . CYS A 1 91 ? -0.104 -5.193 -13.555 1.00 65.44 91 CYS A C 1
ATOM 637 O O . CYS A 1 91 ? -0.661 -4.282 -12.949 1.00 65.44 91 CYS A O 1
ATOM 639 N N . VAL A 1 92 ? -0.426 -6.472 -13.372 1.00 62.75 92 VAL A N 1
ATOM 640 C CA . VAL A 1 92 ? -1.388 -6.996 -12.388 1.00 62.75 92 VAL A CA 1
ATOM 641 C C . VAL A 1 92 ? -0.679 -8.009 -11.492 1.00 62.75 92 VAL A C 1
ATOM 643 O O . VAL A 1 92 ? 0.246 -8.671 -11.942 1.00 62.75 92 VAL A O 1
ATOM 646 N N . ARG A 1 93 ? -1.056 -8.195 -10.226 1.00 61.44 93 ARG A N 1
ATOM 647 C CA . ARG A 1 93 ? -0.356 -9.188 -9.384 1.00 61.44 93 ARG A CA 1
ATOM 648 C C . ARG A 1 93 ? -0.721 -10.635 -9.770 1.00 61.44 93 ARG A C 1
ATOM 650 O O . ARG A 1 93 ? -1.823 -11.091 -9.484 1.00 61.44 93 ARG A O 1
ATOM 657 N N . SER A 1 94 ? 0.222 -11.367 -10.380 1.00 56.81 94 SER A N 1
ATOM 658 C CA . SER A 1 94 ? 0.229 -12.838 -10.533 1.00 56.81 94 SER A CA 1
ATOM 659 C C . SER A 1 94 ? 1.666 -13.389 -10.382 1.00 56.81 94 SER A C 1
ATOM 661 O O . SER A 1 94 ? 2.524 -12.664 -9.877 1.00 56.81 94 SER A O 1
ATOM 663 N N . GLU A 1 95 ? 1.935 -14.661 -10.726 1.00 57.22 95 GLU A N 1
ATOM 664 C CA . GLU A 1 95 ? 3.286 -15.255 -10.653 1.00 57.22 95 GLU A CA 1
ATOM 665 C C . GLU A 1 95 ? 4.340 -14.311 -11.274 1.00 57.22 95 GLU A C 1
ATOM 667 O O . GLU A 1 95 ? 4.108 -13.814 -12.378 1.00 57.22 95 GLU A O 1
ATOM 672 N N . PRO A 1 96 ? 5.474 -14.037 -10.591 1.00 60.25 96 PRO A N 1
ATOM 673 C CA . PRO A 1 96 ? 6.418 -12.997 -10.996 1.00 60.25 96 PRO A CA 1
ATOM 674 C C . PRO A 1 96 ? 6.835 -13.143 -12.460 1.00 60.25 96 PRO A C 1
ATOM 676 O O . PRO A 1 96 ? 7.423 -14.157 -12.845 1.00 60.25 96 PRO A O 1
ATOM 679 N N . LEU A 1 97 ? 6.540 -12.131 -13.280 1.00 63.41 97 LEU A N 1
ATOM 680 C CA . LEU A 1 97 ? 6.994 -12.121 -14.663 1.00 63.41 97 LEU A CA 1
ATOM 681 C C . LEU A 1 97 ? 8.450 -11.661 -14.715 1.00 63.41 97 LEU A C 1
ATOM 683 O O . LEU A 1 97 ? 8.749 -10.483 -14.531 1.00 63.41 97 LEU A O 1
ATOM 687 N N . ASP A 1 98 ? 9.343 -12.600 -15.003 1.00 69.69 98 ASP A N 1
ATOM 688 C CA . ASP A 1 98 ? 10.761 -12.335 -15.206 1.00 69.69 98 ASP A CA 1
ATOM 689 C C . ASP A 1 98 ? 11.041 -11.906 -16.659 1.00 69.69 98 ASP A C 1
ATOM 691 O O . ASP A 1 98 ? 11.194 -12.734 -17.566 1.00 69.69 98 ASP A O 1
ATOM 695 N N . CYS A 1 99 ? 11.103 -10.594 -16.898 1.00 73.75 99 CYS A N 1
ATOM 696 C CA . CYS A 1 99 ? 11.535 -10.053 -18.187 1.00 73.75 99 CYS A CA 1
ATOM 697 C C . CYS A 1 99 ? 13.070 -9.985 -18.330 1.00 73.75 99 CYS A C 1
ATOM 699 O O . CYS A 1 99 ? 13.534 -9.584 -19.397 1.00 73.75 99 CYS A O 1
ATOM 701 N N . SER A 1 100 ? 13.867 -10.431 -17.344 1.00 74.81 100 SER A N 1
ATOM 702 C CA . SER A 1 100 ? 15.336 -10.347 -17.411 1.00 74.81 100 SER A CA 1
ATOM 703 C C . SER A 1 100 ? 15.961 -11.194 -18.514 1.00 74.81 100 SER A C 1
ATOM 705 O O . SER A 1 100 ? 17.111 -10.997 -18.891 1.00 74.81 100 SER A O 1
ATOM 707 N N . HIS A 1 101 ? 15.196 -12.096 -19.125 1.00 79.06 101 HIS A N 1
ATOM 708 C CA . HIS A 1 101 ? 15.607 -12.771 -20.354 1.00 79.06 101 HIS A CA 1
ATOM 709 C C . HIS A 1 101 ? 15.792 -11.819 -21.558 1.00 79.06 101 HIS A C 1
ATOM 711 O O . HIS A 1 101 ? 16.376 -12.230 -22.560 1.00 79.06 101 HIS A O 1
ATOM 717 N N . LEU A 1 102 ? 15.290 -10.579 -21.478 1.00 74.38 102 LEU A N 1
ATOM 718 C CA . LEU A 1 102 ? 15.511 -9.504 -22.454 1.00 74.38 102 LEU A CA 1
ATOM 719 C C . LEU A 1 102 ? 16.524 -8.453 -21.970 1.00 74.38 102 LEU A C 1
ATOM 721 O O . LEU A 1 102 ? 16.742 -7.460 -22.671 1.00 74.38 102 LEU A O 1
ATOM 725 N N . ASP A 1 103 ? 17.135 -8.656 -20.799 1.00 77.38 103 ASP A N 1
ATOM 726 C CA . ASP A 1 103 ? 18.213 -7.791 -20.334 1.00 77.38 103 ASP A CA 1
ATOM 727 C C . ASP A 1 103 ? 19.442 -7.958 -21.239 1.00 77.38 103 ASP A C 1
ATOM 729 O O . ASP A 1 103 ? 19.858 -9.062 -21.598 1.00 77.38 103 ASP A O 1
ATOM 733 N N . SER A 1 104 ? 20.020 -6.822 -21.611 1.00 73.56 104 SER A N 1
ATOM 734 C CA . SER A 1 104 ? 21.236 -6.676 -22.409 1.00 73.56 104 SER A CA 1
ATOM 735 C C . SER A 1 104 ? 22.062 -5.533 -21.804 1.00 73.56 104 SER A C 1
ATOM 737 O O . SER A 1 104 ? 21.487 -4.678 -21.123 1.00 73.56 104 SER A O 1
ATOM 739 N N . PRO A 1 105 ? 23.377 -5.419 -22.074 1.00 77.88 105 PRO A N 1
ATOM 740 C CA . PRO A 1 105 ? 24.184 -4.300 -21.574 1.00 77.88 105 PRO A CA 1
ATOM 741 C C . PRO A 1 105 ? 23.584 -2.914 -21.875 1.00 77.88 105 PRO A C 1
ATOM 743 O O . PRO A 1 105 ? 23.754 -1.974 -21.100 1.00 77.88 105 PRO A O 1
ATOM 746 N N . CYS A 1 106 ? 22.816 -2.812 -22.966 1.00 75.94 106 CYS A N 1
ATOM 747 C CA . CYS A 1 106 ? 22.157 -1.586 -23.411 1.00 75.94 106 CYS A CA 1
ATOM 748 C C . CYS A 1 106 ? 20.628 -1.659 -23.494 1.00 75.94 106 CYS A C 1
ATOM 750 O O . CYS A 1 106 ? 20.007 -0.782 -24.094 1.00 75.94 106 CYS A O 1
ATOM 752 N N . SER A 1 107 ? 19.991 -2.661 -22.886 1.00 76.50 107 SER A N 1
ATOM 753 C CA . SER A 1 107 ? 18.530 -2.691 -22.768 1.00 76.50 107 SER A CA 1
ATOM 754 C C . SER A 1 107 ? 18.064 -3.394 -21.503 1.00 76.50 107 SER A C 1
ATOM 756 O O . SER A 1 107 ? 18.635 -4.402 -21.113 1.00 76.50 107 SER A O 1
ATOM 758 N N . ALA A 1 108 ? 16.996 -2.894 -20.890 1.00 79.38 108 ALA A N 1
ATOM 759 C CA . ALA A 1 108 ? 16.317 -3.581 -19.794 1.00 79.38 108 ALA A CA 1
ATOM 760 C C . ALA A 1 108 ? 15.033 -4.242 -20.312 1.00 79.38 108 ALA A C 1
ATOM 762 O O . ALA A 1 108 ? 14.287 -3.628 -21.082 1.00 79.38 108 ALA A O 1
ATOM 763 N N . GLY A 1 109 ? 14.760 -5.476 -19.900 1.00 75.12 109 GLY A N 1
ATOM 764 C C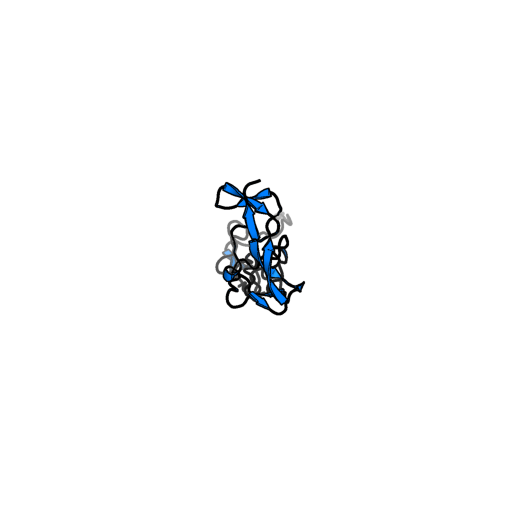A . GLY A 1 109 ? 13.496 -6.148 -20.168 1.00 75.12 109 GLY A CA 1
ATOM 765 C C . GLY A 1 109 ? 12.369 -5.540 -19.336 1.00 75.12 109 GLY A C 1
ATOM 766 O O . GLY A 1 109 ? 12.351 -5.675 -18.117 1.00 75.12 109 GLY A O 1
ATOM 767 N N . LEU A 1 110 ? 11.404 -4.892 -19.990 1.00 74.44 110 LEU A N 1
ATOM 768 C CA . LEU A 1 110 ? 10.241 -4.261 -19.357 1.00 74.44 110 LEU A CA 1
ATOM 769 C C . LEU A 1 110 ? 8.937 -4.902 -19.846 1.00 74.44 110 LEU A C 1
ATOM 771 O O . LEU A 1 110 ? 8.860 -5.365 -20.978 1.00 74.44 110 LEU A O 1
ATOM 775 N N . CYS A 1 111 ? 7.875 -4.881 -19.042 1.00 72.69 111 CYS A N 1
ATOM 776 C CA . CYS A 1 111 ? 6.526 -5.187 -19.539 1.00 72.69 111 CYS A CA 1
ATOM 777 C C . CYS A 1 111 ? 5.985 -3.972 -20.306 1.00 72.69 111 CYS A C 1
ATOM 779 O O . CYS A 1 111 ? 6.039 -2.846 -19.810 1.00 72.69 111 CYS A O 1
ATOM 781 N N . SER A 1 112 ? 5.455 -4.192 -21.512 1.00 69.69 112 SER A N 1
ATOM 782 C CA . SER A 1 112 ? 4.763 -3.154 -22.279 1.00 69.69 112 SER A CA 1
ATOM 783 C C . SER A 1 112 ? 3.287 -3.479 -22.446 1.00 69.69 112 SER A C 1
ATOM 785 O O . SER A 1 112 ? 2.915 -4.501 -23.024 1.00 69.69 112 SER A O 1
ATOM 787 N N . ASP A 1 113 ? 2.463 -2.523 -22.033 1.00 60.38 113 ASP A N 1
ATOM 788 C CA . ASP A 1 113 ? 1.022 -2.479 -22.256 1.00 60.38 113 ASP A CA 1
ATOM 789 C C . ASP A 1 113 ? 0.642 -2.418 -23.728 1.00 60.38 113 ASP A C 1
ATOM 791 O O . ASP A 1 113 ? -0.279 -3.088 -24.187 1.00 60.38 113 ASP A O 1
ATOM 795 N N . LYS A 1 114 ? 1.416 -1.664 -24.499 1.00 59.31 114 LYS A N 1
ATOM 796 C CA . LYS A 1 114 ? 1.201 -1.485 -25.930 1.00 59.31 114 LYS A CA 1
ATOM 797 C C . LYS A 1 114 ? 1.586 -2.703 -26.770 1.00 59.31 114 LYS A C 1
ATOM 799 O O . LYS A 1 114 ? 1.023 -2.886 -27.847 1.00 59.31 114 LYS A O 1
ATOM 804 N N . ALA A 1 115 ? 2.585 -3.467 -26.334 1.00 63.72 115 ALA A N 1
ATOM 805 C CA . ALA A 1 115 ? 3.085 -4.633 -27.063 1.00 63.72 115 ALA A CA 1
ATOM 806 C C . ALA A 1 115 ? 2.526 -5.964 -26.538 1.00 63.72 115 ALA A C 1
ATOM 808 O O . ALA A 1 115 ? 2.834 -7.003 -27.117 1.00 63.72 115 ALA A O 1
ATOM 809 N N . GLU A 1 116 ? 1.737 -5.928 -25.458 1.00 63.16 116 GLU A N 1
ATOM 810 C CA . GLU A 1 116 ? 1.138 -7.104 -24.815 1.00 63.16 116 GLU A CA 1
ATOM 811 C C . GLU A 1 116 ? 2.186 -8.177 -24.429 1.00 63.16 116 GLU A C 1
ATOM 813 O O . GLU A 1 116 ? 1.893 -9.373 -24.413 1.00 63.16 116 GLU A O 1
ATOM 818 N N . ALA A 1 117 ? 3.433 -7.766 -24.153 1.00 69.75 117 ALA A N 1
ATOM 819 C CA . ALA A 1 117 ? 4.577 -8.659 -23.940 1.00 69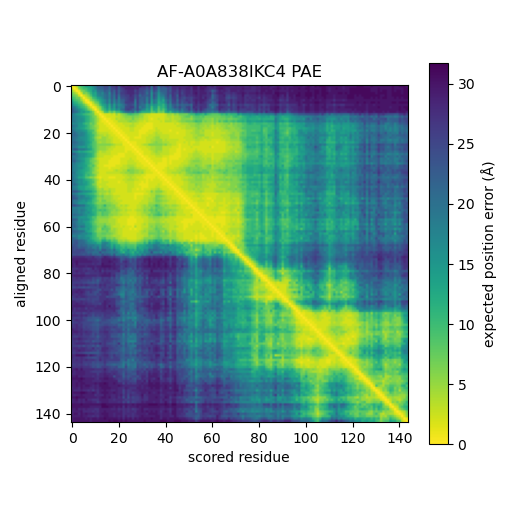.75 117 ALA A CA 1
ATOM 820 C C . ALA A 1 117 ? 5.737 -7.976 -23.187 1.00 69.75 117 ALA A C 1
ATOM 822 O O . ALA A 1 117 ? 5.781 -6.747 -23.066 1.00 69.75 117 ALA A O 1
ATOM 823 N N . CYS A 1 118 ? 6.718 -8.773 -22.733 1.00 75.69 118 CYS A N 1
ATOM 824 C CA . CYS A 1 118 ? 8.035 -8.240 -22.377 1.00 75.69 118 CYS A CA 1
ATOM 825 C C . CYS A 1 118 ? 8.679 -7.618 -23.631 1.00 75.69 118 CYS A C 1
ATOM 827 O O . CYS A 1 118 ? 8.713 -8.233 -24.700 1.00 75.69 118 CYS A O 1
ATOM 829 N N . VAL A 1 119 ? 9.208 -6.408 -23.492 1.00 78.19 119 VAL A N 1
ATOM 830 C CA . VAL A 1 119 ? 9.938 -5.668 -24.521 1.00 78.19 119 VAL A CA 1
ATOM 831 C C . VAL A 1 119 ? 11.301 -5.256 -23.983 1.00 78.19 119 VAL A C 1
ATOM 833 O O . VAL A 1 119 ? 11.446 -4.937 -22.808 1.00 78.19 119 VAL A O 1
ATOM 836 N N . ALA A 1 120 ? 12.306 -5.225 -24.851 1.00 79.94 120 ALA A N 1
ATOM 837 C CA . ALA A 1 120 ? 13.590 -4.625 -24.520 1.00 79.94 120 ALA A CA 1
ATOM 838 C C . ALA A 1 120 ? 13.469 -3.096 -24.626 1.00 79.94 120 ALA A C 1
ATOM 840 O O . ALA A 1 120 ? 13.261 -2.556 -25.716 1.00 79.94 120 ALA A O 1
ATOM 841 N N . ALA A 1 121 ? 13.586 -2.392 -23.503 1.00 76.31 121 ALA A N 1
ATOM 842 C CA . ALA A 1 121 ? 13.713 -0.943 -23.482 1.00 76.31 121 ALA A CA 1
ATOM 843 C C . ALA A 1 121 ? 15.188 -0.577 -23.649 1.00 76.31 121 ALA A C 1
ATOM 845 O O . ALA A 1 121 ? 15.996 -0.794 -22.746 1.00 76.31 121 ALA A O 1
ATOM 846 N N . VAL A 1 122 ? 15.533 -0.068 -24.831 1.00 73.69 122 VAL A N 1
ATOM 847 C CA . VAL A 1 122 ? 16.894 0.367 -25.159 1.00 73.69 122 VAL A CA 1
ATOM 848 C C . VAL A 1 122 ? 17.245 1.593 -24.311 1.00 73.69 122 VAL A C 1
ATOM 850 O O . VAL A 1 122 ? 16.448 2.531 -24.221 1.00 73.69 122 VAL A O 1
ATOM 853 N N . ARG A 1 123 ? 18.419 1.563 -23.673 1.00 70.81 123 ARG A N 1
ATOM 854 C CA . ARG A 1 123 ? 19.001 2.703 -22.948 1.00 70.81 123 ARG A CA 1
ATOM 855 C C . ARG A 1 123 ? 19.245 3.870 -23.909 1.00 70.81 123 ARG A C 1
ATOM 857 O O . ARG A 1 123 ? 19.406 3.661 -25.111 1.00 70.81 123 ARG A O 1
ATOM 864 N N . ALA A 1 124 ? 19.238 5.101 -23.404 1.00 65.69 124 ALA A N 1
ATOM 865 C CA . ALA A 1 124 ? 19.452 6.266 -24.259 1.00 65.69 124 ALA A CA 1
ATOM 866 C C . ALA A 1 124 ? 20.890 6.290 -24.809 1.00 65.69 124 ALA A C 1
ATOM 868 O O . ALA A 1 124 ? 21.828 5.861 -24.133 1.00 65.69 124 ALA A O 1
ATOM 869 N N . ASP A 1 125 ? 21.066 6.824 -26.023 1.00 62.41 125 ASP A N 1
ATOM 870 C CA . ASP A 1 125 ? 22.393 6.980 -26.624 1.00 62.41 125 ASP A CA 1
ATOM 871 C C . ASP A 1 125 ? 23.316 7.770 -25.675 1.00 62.41 125 ASP A C 1
ATOM 873 O O . ASP A 1 125 ? 22.993 8.892 -25.267 1.00 62.41 125 ASP A O 1
ATOM 877 N N . GLY A 1 126 ? 24.471 7.194 -25.326 1.00 62.50 126 GLY A N 1
ATOM 878 C CA . GLY A 1 126 ? 25.436 7.818 -24.412 1.00 62.50 126 GLY A CA 1
ATOM 879 C C . GLY A 1 126 ? 25.247 7.514 -22.919 1.00 62.50 126 GLY A C 1
ATOM 880 O O . GLY A 1 126 ? 25.994 8.060 -22.104 1.00 62.50 126 GLY A O 1
ATOM 881 N N . GLU A 1 127 ? 24.305 6.649 -22.530 1.00 67.25 127 GLU A N 1
ATOM 882 C CA . GLU A 1 127 ? 24.326 6.052 -21.189 1.00 67.25 127 GLU A CA 1
ATOM 883 C C . GLU A 1 127 ? 25.480 5.050 -21.069 1.00 67.25 127 GLU A C 1
ATOM 885 O O . GLU A 1 127 ? 25.761 4.288 -21.998 1.00 67.25 127 GLU A O 1
ATOM 890 N N . ALA A 1 128 ? 26.161 5.077 -19.920 1.00 60.91 128 ALA A N 1
ATOM 891 C CA . ALA A 1 128 ? 27.226 4.133 -19.614 1.00 60.91 128 ALA A CA 1
ATOM 892 C C . ALA A 1 128 ? 26.638 2.723 -19.467 1.00 60.91 128 ALA A C 1
ATOM 894 O O . ALA A 1 128 ? 25.650 2.519 -18.749 1.00 60.91 128 ALA A O 1
ATOM 895 N N . CYS A 1 129 ? 27.245 1.757 -20.149 1.00 68.31 129 CYS A N 1
ATOM 896 C CA . CYS A 1 129 ? 26.978 0.345 -19.920 1.00 68.31 129 CYS A CA 1
ATOM 897 C C . CYS A 1 129 ? 28.012 -0.255 -18.952 1.00 68.31 129 CYS A C 1
ATOM 899 O O . CYS A 1 129 ? 28.953 0.420 -18.531 1.00 68.31 129 CYS A O 1
ATOM 901 N N . ASP A 1 130 ? 27.832 -1.525 -18.585 1.00 64.25 130 ASP A N 1
ATOM 902 C CA . ASP A 1 130 ? 28.666 -2.205 -17.578 1.00 64.25 130 ASP A CA 1
ATOM 903 C C . ASP A 1 130 ? 30.130 -2.431 -18.029 1.00 64.25 130 ASP A C 1
ATOM 905 O O . ASP A 1 130 ? 30.961 -2.850 -17.223 1.00 64.25 130 ASP A O 1
ATOM 909 N N . ASP A 1 131 ? 30.449 -2.099 -19.288 1.00 63.56 131 ASP A N 1
ATOM 910 C CA . ASP A 1 131 ? 31.740 -2.329 -19.948 1.00 63.56 131 ASP A CA 1
ATOM 911 C C . ASP A 1 131 ? 32.558 -1.033 -20.184 1.00 63.56 131 ASP A C 1
ATOM 913 O O . ASP A 1 131 ? 33.468 -1.023 -21.010 1.00 63.56 131 ASP A O 1
ATOM 917 N N . ASP A 1 132 ? 32.244 0.067 -19.479 1.00 66.56 132 ASP A N 1
ATOM 918 C CA . ASP A 1 132 ? 32.873 1.403 -19.630 1.00 66.56 132 ASP A CA 1
ATOM 919 C C . ASP A 1 132 ? 32.691 2.062 -21.026 1.00 66.56 132 ASP A C 1
ATOM 921 O O . ASP A 1 132 ? 33.270 3.116 -21.303 1.00 66.56 132 ASP A O 1
ATOM 925 N N . ASP A 1 133 ? 31.838 1.486 -21.879 1.00 70.50 133 ASP A N 1
ATOM 926 C CA . ASP A 1 133 ? 31.456 1.984 -23.206 1.00 70.50 133 ASP A CA 1
ATOM 927 C C . ASP A 1 133 ? 30.042 2.616 -23.202 1.00 70.50 133 ASP A C 1
ATOM 929 O O . ASP A 1 133 ? 29.294 2.545 -22.218 1.00 70.50 133 ASP A O 1
ATOM 933 N N . PHE A 1 134 ? 29.665 3.262 -24.311 1.00 74.00 134 PHE A N 1
ATOM 934 C CA . PHE A 1 134 ? 28.365 3.920 -24.466 1.00 74.00 134 PHE A CA 1
ATOM 935 C C . PHE A 1 134 ? 27.376 3.056 -25.245 1.00 74.00 134 PHE A C 1
ATOM 937 O O . PHE A 1 134 ? 27.735 2.388 -26.217 1.00 74.00 134 PHE A O 1
ATOM 944 N N . CYS A 1 135 ? 26.103 3.127 -24.861 1.00 70.38 135 CYS A N 1
ATOM 945 C CA . CYS A 1 135 ? 25.041 2.523 -25.652 1.00 70.38 135 CYS A CA 1
ATOM 946 C C . CYS A 1 135 ? 24.841 3.266 -26.976 1.00 70.38 135 CYS A C 1
ATOM 948 O O . CYS A 1 135 ? 24.674 4.489 -26.988 1.00 70.38 135 CYS A O 1
ATOM 950 N N . THR A 1 136 ? 24.846 2.506 -28.072 1.00 69.88 136 THR A N 1
ATOM 951 C CA . THR A 1 136 ? 24.410 2.931 -29.405 1.00 69.88 136 THR A CA 1
ATOM 952 C C . THR A 1 136 ? 23.145 2.152 -29.785 1.00 69.88 136 THR A C 1
ATOM 954 O O . THR A 1 136 ? 22.837 1.112 -29.195 1.00 69.88 136 THR A O 1
ATOM 957 N N . ILE A 1 137 ? 22.379 2.661 -3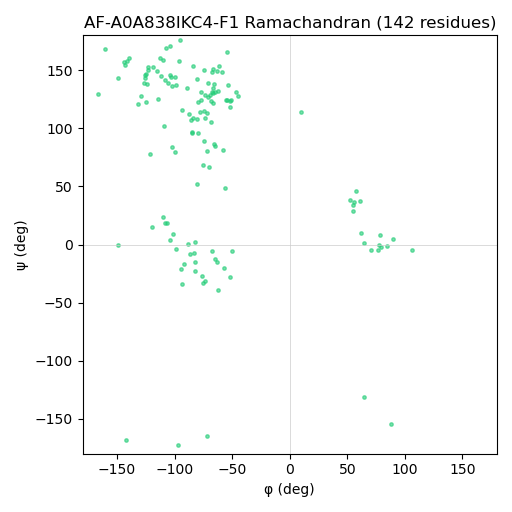0.752 1.00 60.97 137 ILE A N 1
ATOM 958 C CA . ILE A 1 137 ? 21.054 2.171 -31.192 1.00 60.97 137 ILE A CA 1
ATOM 959 C C . ILE A 1 137 ? 20.918 0.660 -31.504 1.00 60.97 137 ILE A C 1
ATOM 961 O O . ILE A 1 137 ? 19.805 0.201 -31.762 1.00 60.97 137 ILE A O 1
ATOM 965 N N . ASP A 1 138 ? 22.001 -0.119 -31.474 1.00 58.94 138 ASP A N 1
ATOM 966 C CA . ASP A 1 138 ? 22.056 -1.526 -31.877 1.00 58.94 138 ASP A CA 1
ATOM 967 C C . ASP A 1 138 ? 22.164 -2.525 -30.708 1.00 58.94 138 ASP A C 1
ATOM 969 O O . ASP A 1 138 ? 22.486 -3.687 -30.927 1.00 58.94 138 ASP A O 1
ATOM 973 N N . THR A 1 139 ? 21.836 -2.137 -29.467 1.00 60.91 139 THR A N 1
ATOM 974 C CA . THR A 1 139 ? 21.858 -2.996 -28.247 1.00 60.91 139 THR A CA 1
ATOM 975 C C . THR A 1 139 ? 23.240 -3.504 -27.816 1.00 60.91 139 THR A C 1
ATOM 977 O O . THR A 1 139 ? 23.344 -4.207 -26.809 1.00 60.91 139 THR A O 1
ATOM 980 N N . PHE A 1 140 ? 24.291 -3.117 -28.536 1.00 68.56 140 PHE A N 1
ATOM 981 C CA . PHE A 1 140 ? 25.687 -3.387 -28.211 1.00 68.56 140 PHE A CA 1
ATOM 982 C C . PHE A 1 140 ? 26.337 -2.118 -27.656 1.00 68.56 140 PHE A C 1
ATOM 984 O O . PHE A 1 140 ? 26.006 -1.012 -28.083 1.00 68.56 140 PHE A O 1
ATOM 991 N N . CYS A 1 141 ? 27.266 -2.278 -26.714 1.00 69.56 141 CYS A N 1
ATOM 992 C CA . CYS A 1 141 ? 28.147 -1.179 -26.346 1.00 69.56 141 CYS A CA 1
ATOM 993 C C . CYS A 1 141 ? 29.173 -0.982 -27.465 1.00 69.56 141 CYS A C 1
ATOM 995 O O . CYS A 1 141 ? 29.823 -1.944 -27.885 1.00 69.56 141 CYS A O 1
ATOM 997 N N . GLU A 1 142 ? 29.319 0.245 -27.954 1.00 68.44 142 GLU A N 1
ATOM 998 C CA . GLU A 1 142 ? 30.362 0.596 -28.915 1.00 68.44 142 GLU A CA 1
ATOM 999 C C . GLU A 1 142 ? 31.164 1.792 -28.399 1.00 68.44 142 GLU A C 1
ATOM 1001 O O . GLU A 1 142 ? 30.616 2.756 -27.859 1.00 68.44 142 GLU A O 1
ATOM 1006 N N . ALA A 1 143 ? 32.483 1.738 -28.590 1.00 61.94 143 ALA A N 1
ATOM 1007 C CA . ALA A 1 143 ? 33.371 2.849 -28.282 1.00 61.94 143 ALA A CA 1
ATOM 1008 C C . ALA A 1 143 ? 33.091 4.033 -29.226 1.00 61.94 143 ALA A C 1
ATOM 1010 O O . ALA A 1 143 ? 33.187 3.895 -30.451 1.00 61.94 143 ALA A O 1
ATOM 1011 N N . GLY A 1 144 ? 32.752 5.186 -28.642 1.00 55.91 144 GLY A N 1
ATOM 1012 C CA . GLY A 1 144 ? 32.565 6.463 -29.345 1.00 55.91 144 GLY A CA 1
ATOM 1013 C C . GLY A 1 144 ? 33.859 7.130 -29.803 1.00 55.91 144 GLY A C 1
ATOM 1014 O O . GLY A 1 144 ? 34.915 6.923 -29.161 1.00 55.91 144 GLY A O 1
#

Nearest PDB structures (foldseek):
  1z3k-assembly1_A  TM=5.380E-01  e=4.289E+00  Homo sapiens

Foldseek 3Di:
DDPDPPPPDDQLDDAQDKDWDADPAWPWAIFMWGRDPSHTDDGPPIQHQDPQPQPQIRSRRPNGHPPPCVNNPPPDDQALPQQFDQDLQDGHGDHGDDQCVLDAQFWHFGRGNVVSGTDTHGHDFQDQGPVRATDDPPSDGDHD